Protein AF-A0A832U3K4-F1 (afdb_monomer)

Solvent-accessible surface area (backbone atoms only — not comparable to f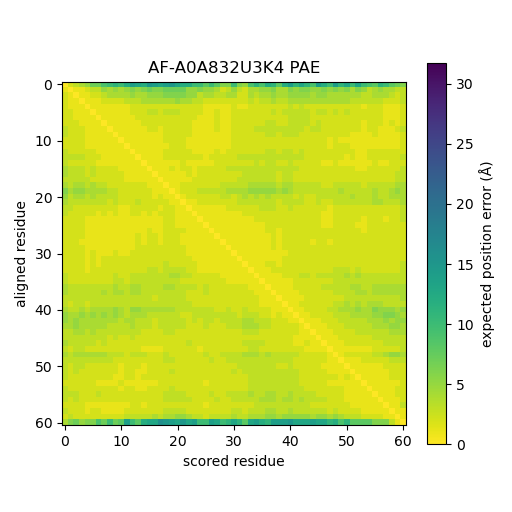ull-atom values): 3766 Å² total; per-residue (Å²): 88,82,90,56,66,79,81,80,43,53,34,30,79,53,31,72,47,38,74,80,45,93,39,41,63,46,58,53,52,50,34,56,76,70,68,43,66,66,61,79,76,38,72,55,68,71,56,61,81,82,77,56,53,32,59,80,56,36,95,51,100

pLDDT: mean 94.86, std 3.79, range [76.44, 97.5]

Nearest PDB structures (foldseek):
  5odc-assembly1_I  TM=9.976E-01  e=1.637E-05  Methanothermococcus thermolithotrophicus DSM 2095
  5odh-assembly1_C  TM=9.941E-01  e=1.110E-04  Methanothermococcus thermolithotrophicus DSM 2095
  7bkb-assembly1_C  TM=9.883E-01  e=7.530E-04  Methanospirillum hungatei JF-1

Structure (mmCIF, N/CA/C/O backbone):
data_AF-A0A832U3K4-F1
#
_entry.id   AF-A0A832U3K4-F1
#
loop_
_atom_site.group_PDB
_atom_site.id
_atom_site.type_symbol
_atom_site.label_atom_id
_atom_site.label_alt_id
_atom_site.label_comp_id
_atom_site.label_asym_id
_atom_site.label_entity_id
_atom_site.label_seq_id
_atom_site.pdbx_PDB_ins_code
_atom_site.Cartn_x
_atom_site.Cartn_y
_atom_site.Cartn_z
_atom_site.occupancy
_atom_site.B_iso_or_equiv
_atom_site.auth_seq_id
_atom_site.auth_comp_id
_atom_site.auth_asym_id
_atom_site.auth_atom_id
_atom_site.pdbx_PDB_model_num
ATOM 1 N N . GLY A 1 1 ? -0.321 8.741 -13.485 1.00 76.44 1 GLY A N 1
ATOM 2 C CA . GLY A 1 1 ? -1.486 9.027 -12.629 1.00 76.44 1 GLY A CA 1
ATOM 3 C C . GLY A 1 1 ? -2.008 7.744 -12.013 1.00 76.44 1 GLY A C 1
ATOM 4 O O . GLY A 1 1 ? -1.781 6.676 -12.580 1.00 76.44 1 GLY A O 1
ATOM 5 N N . LEU A 1 2 ? -2.655 7.839 -10.845 1.00 87.31 2 LEU A N 1
ATOM 6 C CA . LEU A 1 2 ? -3.240 6.699 -10.117 1.00 87.31 2 LEU A CA 1
ATOM 7 C C . LEU A 1 2 ? -4.280 5.938 -10.967 1.00 87.31 2 LEU A C 1
ATOM 9 O O . LEU A 1 2 ? -4.329 4.712 -10.947 1.00 87.31 2 LEU A O 1
ATOM 13 N N . ASP A 1 3 ? -5.033 6.681 -11.773 1.00 93.50 3 ASP A N 1
ATOM 14 C CA . ASP A 1 3 ? -6.017 6.258 -12.777 1.00 93.50 3 ASP A CA 1
ATOM 15 C C . ASP A 1 3 ? -5.457 5.311 -13.854 1.00 93.50 3 ASP A C 1
ATOM 17 O O . ASP A 1 3 ? -6.195 4.532 -14.450 1.00 93.50 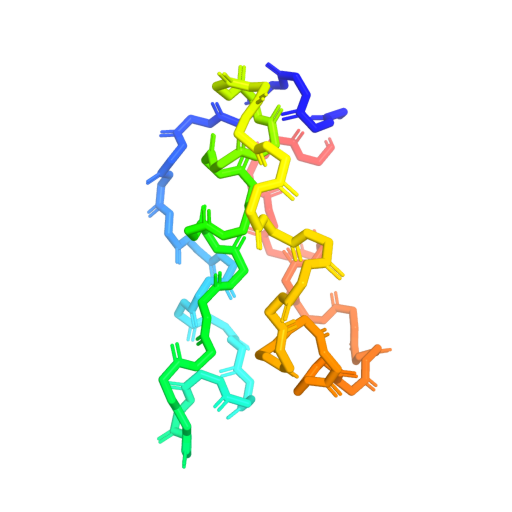3 ASP A O 1
ATOM 21 N N . ARG A 1 4 ? -4.137 5.319 -14.081 1.00 95.44 4 ARG A N 1
ATOM 22 C CA . ARG A 1 4 ? -3.462 4.459 -15.072 1.00 95.44 4 ARG A CA 1
ATOM 23 C C . ARG A 1 4 ? -3.007 3.112 -14.510 1.00 95.44 4 ARG A C 1
ATOM 25 O O . ARG A 1 4 ? -2.279 2.387 -15.200 1.00 95.44 4 ARG A O 1
ATOM 32 N N . CYS A 1 5 ? -3.343 2.802 -13.257 1.00 96.81 5 CYS A N 1
ATOM 33 C CA . CYS A 1 5 ? -2.911 1.576 -12.600 1.00 96.81 5 CYS A CA 1
ATOM 34 C C . CYS A 1 5 ? -3.456 0.336 -13.322 1.00 96.81 5 CYS A C 1
ATOM 36 O O . CYS A 1 5 ? -4.658 0.179 -13.489 1.00 96.81 5 CYS A O 1
ATOM 38 N N . ILE A 1 6 ? -2.560 -0.586 -13.676 1.00 97.00 6 ILE A N 1
ATOM 39 C CA . ILE A 1 6 ? -2.895 -1.874 -14.313 1.00 97.00 6 ILE A CA 1
ATOM 40 C C . ILE A 1 6 ? -2.813 -3.061 -13.341 1.00 97.00 6 ILE A C 1
ATOM 42 O O . ILE A 1 6 ? -2.701 -4.206 -13.761 1.00 97.00 6 ILE A O 1
ATOM 46 N N . GLN A 1 7 ? -2.758 -2.795 -12.031 1.00 97.38 7 GLN A N 1
ATOM 47 C CA . GLN A 1 7 ? -2.676 -3.823 -10.982 1.00 97.38 7 GLN A CA 1
ATOM 48 C C . GLN A 1 7 ? -1.491 -4.813 -11.109 1.00 97.38 7 GLN A C 1
ATOM 50 O O . GLN A 1 7 ? -1.528 -5.898 -10.533 1.00 97.38 7 GLN A O 1
ATOM 55 N N . CYS A 1 8 ? -0.394 -4.414 -11.771 1.00 97.50 8 CYS A N 1
ATOM 56 C CA . CYS A 1 8 ? 0.777 -5.275 -12.028 1.00 97.50 8 CYS A CA 1
ATOM 57 C C . CYS A 1 8 ? 1.539 -5.753 -10.776 1.00 97.50 8 CYS A C 1
ATOM 59 O O . CYS A 1 8 ? 2.302 -6.708 -10.853 1.00 97.50 8 CYS A O 1
ATOM 61 N N . GLY A 1 9 ? 1.388 -5.082 -9.629 1.00 96.75 9 GLY A N 1
ATOM 62 C CA . GLY A 1 9 ? 2.023 -5.485 -8.366 1.00 96.75 9 GLY A CA 1
ATOM 63 C C . GLY A 1 9 ? 3.498 -5.115 -8.185 1.00 96.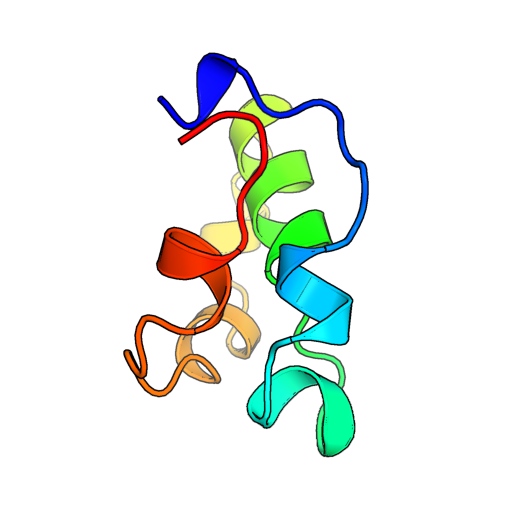75 9 GLY A C 1
ATOM 64 O O . GLY A 1 9 ? 4.029 -5.361 -7.103 1.00 96.75 9 GLY A O 1
ATOM 65 N N . ALA A 1 10 ? 4.136 -4.444 -9.152 1.00 97.12 10 ALA A N 1
ATOM 66 C CA . ALA A 1 10 ? 5.518 -3.961 -9.022 1.00 97.12 10 ALA A CA 1
ATOM 67 C C . ALA A 1 10 ? 5.732 -3.101 -7.760 1.00 97.12 10 ALA A C 1
ATOM 69 O O . ALA A 1 10 ? 6.738 -3.240 -7.065 1.00 97.12 10 ALA A O 1
ATOM 70 N N . CYS A 1 11 ? 4.749 -2.263 -7.410 1.00 97.00 11 CYS A N 1
ATOM 71 C CA . CYS A 1 11 ? 4.776 -1.454 -6.194 1.00 97.00 11 CYS A CA 1
ATOM 72 C C . CYS A 1 11 ? 4.854 -2.310 -4.919 1.00 97.00 11 CYS A C 1
ATOM 74 O O . CYS A 1 11 ? 5.697 -2.031 -4.069 1.00 97.00 11 CYS A O 1
ATOM 76 N N . THR A 1 12 ? 4.039 -3.363 -4.800 1.00 97.31 12 THR A N 1
ATOM 77 C CA . THR A 1 12 ? 4.040 -4.272 -3.641 1.00 97.31 12 THR A CA 1
ATOM 78 C C . THR A 1 12 ? 5.331 -5.083 -3.577 1.00 97.31 12 THR A C 1
ATOM 80 O O . THR A 1 12 ? 5.951 -5.124 -2.522 1.00 97.31 12 THR A O 1
ATOM 83 N N . ALA A 1 13 ? 5.794 -5.638 -4.703 1.00 96.94 13 ALA A N 1
ATOM 84 C CA . ALA A 1 13 ? 7.052 -6.391 -4.765 1.00 96.94 13 ALA A CA 1
ATOM 85 C C . ALA A 1 13 ? 8.270 -5.551 -4.336 1.00 96.94 13 ALA A C 1
ATOM 87 O O . ALA A 1 13 ? 9.226 -6.066 -3.764 1.00 96.94 13 ALA A O 1
ATOM 88 N N . SER A 1 14 ? 8.232 -4.245 -4.600 1.00 96.06 14 SER A N 1
ATOM 89 C CA . SER A 1 14 ? 9.302 -3.312 -4.247 1.00 96.06 14 SER A CA 1
ATOM 90 C C . SER A 1 14 ? 9.226 -2.720 -2.840 1.00 96.06 14 SER A C 1
ATOM 92 O O . SER A 1 14 ? 10.133 -1.988 -2.444 1.00 96.06 14 SER A O 1
ATOM 94 N N . CYS A 1 15 ? 8.126 -2.943 -2.121 1.00 97.25 15 CYS A N 1
ATOM 95 C CA . CYS A 1 15 ? 7.831 -2.227 -0.891 1.00 97.25 15 CYS A CA 1
ATOM 96 C C . CYS A 1 15 ? 8.475 -2.923 0.321 1.00 97.25 15 CYS A C 1
ATOM 98 O O . CYS A 1 15 ? 8.138 -4.074 0.598 1.00 97.25 15 CYS A O 1
ATOM 100 N N . PRO A 1 16 ? 9.333 -2.234 1.099 1.00 95.56 16 PRO A N 1
ATOM 101 C CA . PRO A 1 16 ? 9.886 -2.801 2.326 1.00 95.56 16 PRO A CA 1
ATOM 102 C C . PRO A 1 16 ? 8.805 -3.129 3.361 1.00 95.56 16 PRO A C 1
ATOM 104 O O . PRO A 1 16 ? 8.837 -4.202 3.947 1.00 95.56 16 PRO A O 1
ATOM 107 N N . ALA A 1 17 ? 7.811 -2.252 3.546 1.00 96.12 17 ALA A N 1
ATOM 108 C CA . ALA A 1 17 ? 6.728 -2.476 4.506 1.00 96.12 17 ALA A CA 1
ATOM 109 C C . ALA A 1 17 ? 5.889 -3.718 4.163 1.00 96.12 17 ALA A C 1
ATOM 111 O O . ALA A 1 17 ? 5.564 -4.499 5.053 1.00 96.12 17 ALA A O 1
ATOM 112 N N . ALA A 1 18 ? 5.630 -3.962 2.873 1.00 96.00 18 ALA A N 1
ATOM 113 C CA . ALA A 1 18 ? 4.904 -5.145 2.403 1.00 96.00 18 ALA A CA 1
ATOM 114 C C . ALA A 1 18 ? 5.642 -6.470 2.661 1.00 96.00 18 ALA A C 1
ATOM 116 O O . ALA A 1 18 ? 5.054 -7.540 2.551 1.00 96.00 18 ALA A O 1
ATOM 117 N N . ARG A 1 19 ? 6.943 -6.418 2.973 1.00 93.69 19 ARG A N 1
ATOM 118 C CA . ARG A 1 19 ? 7.736 -7.601 3.325 1.00 93.69 19 ARG A CA 1
ATOM 119 C C . ARG A 1 19 ? 7.561 -8.013 4.786 1.00 93.69 19 ARG A C 1
ATOM 121 O O . ARG A 1 19 ? 7.795 -9.172 5.110 1.00 93.69 19 ARG A O 1
ATOM 128 N N . PHE A 1 20 ? 7.203 -7.072 5.655 1.00 92.81 20 PHE A N 1
ATOM 129 C CA . PHE A 1 20 ? 7.154 -7.275 7.107 1.00 92.81 20 PHE A CA 1
ATOM 130 C C . PHE A 1 20 ? 5.747 -7.121 7.695 1.00 92.81 20 PHE A C 1
ATOM 132 O O . PHE A 1 20 ? 5.558 -7.356 8.882 1.00 92.81 20 PHE A O 1
ATOM 139 N N . THR A 1 21 ? 4.772 -6.712 6.885 1.00 93.00 21 THR A N 1
ATOM 140 C CA . THR A 1 21 ? 3.388 -6.447 7.292 1.00 93.00 21 THR A CA 1
ATOM 141 C C . THR A 1 21 ? 2.437 -6.847 6.164 1.00 93.00 21 THR A C 1
ATOM 143 O O . THR A 1 21 ? 2.874 -7.029 5.027 1.00 93.00 21 THR A O 1
ATOM 146 N N . ASP A 1 22 ? 1.131 -6.862 6.433 1.00 93.31 22 ASP A N 1
ATOM 147 C CA . ASP A 1 22 ? 0.093 -7.073 5.409 1.00 93.31 22 ASP A CA 1
ATOM 148 C C . ASP A 1 22 ? -0.111 -5.856 4.479 1.00 93.31 22 ASP A C 1
ATOM 150 O O . ASP A 1 22 ? -1.060 -5.788 3.691 1.00 93.31 22 ASP A O 1
ATOM 154 N N . TYR A 1 23 ? 0.763 -4.848 4.572 1.00 95.88 23 TYR A N 1
ATOM 155 C CA . TYR A 1 23 ? 0.679 -3.640 3.769 1.00 95.88 23 TYR A CA 1
ATOM 156 C C . TYR A 1 23 ? 0.827 -3.968 2.288 1.00 95.88 23 TYR A C 1
ATOM 158 O O . TYR A 1 23 ? 1.790 -4.595 1.853 1.00 95.88 23 TYR A O 1
ATOM 166 N N . SER A 1 24 ? -0.096 -3.471 1.470 1.00 96.81 24 SER A N 1
ATOM 167 C CA . SER A 1 24 ? -0.005 -3.644 0.027 1.00 96.81 24 SER A CA 1
ATOM 168 C C . SER A 1 24 ? -0.397 -2.362 -0.696 1.00 96.81 24 SER A C 1
ATOM 170 O O . SER A 1 24 ? -1.592 -2.070 -0.815 1.00 96.81 24 SER A O 1
ATOM 172 N N . PRO A 1 25 ? 0.573 -1.612 -1.258 1.00 96.25 25 PRO A N 1
ATOM 173 C CA . PRO A 1 25 ? 0.259 -0.406 -2.015 1.00 96.25 25 PRO A CA 1
ATOM 174 C C . PRO A 1 25 ? -0.616 -0.733 -3.233 1.00 96.25 25 PRO A C 1
ATOM 176 O O . PRO A 1 25 ? -1.482 0.057 -3.588 1.00 96.25 25 PRO A O 1
ATOM 179 N N . ARG A 1 26 ? -0.477 -1.927 -3.834 1.00 96.88 26 ARG A N 1
ATOM 180 C CA . ARG A 1 26 ? -1.381 -2.399 -4.895 1.00 96.88 26 ARG A CA 1
ATOM 181 C C . ARG A 1 26 ? -2.838 -2.461 -4.430 1.00 96.88 26 ARG A C 1
ATOM 183 O O . ARG A 1 26 ? -3.709 -1.975 -5.145 1.00 96.88 26 ARG A O 1
ATOM 190 N N . GLN A 1 27 ? -3.097 -3.066 -3.268 1.00 96.81 27 GLN A N 1
ATOM 191 C CA . GLN A 1 27 ? -4.462 -3.212 -2.749 1.00 96.81 27 GLN A CA 1
ATOM 192 C C . GLN A 1 27 ? -5.055 -1.864 -2.342 1.00 96.81 27 GLN A C 1
ATOM 194 O O . GLN A 1 27 ? -6.218 -1.610 -2.626 1.00 96.81 27 GLN A O 1
ATOM 199 N N . ILE A 1 28 ? -4.247 -0.970 -1.767 1.00 96.38 28 ILE A N 1
ATOM 200 C CA . ILE A 1 28 ? -4.670 0.402 -1.459 1.00 96.38 28 ILE A CA 1
ATOM 201 C C . ILE A 1 28 ? -5.094 1.126 -2.740 1.00 96.38 28 ILE A C 1
ATOM 203 O O . ILE A 1 28 ? -6.198 1.655 -2.804 1.00 96.38 28 ILE A O 1
ATOM 207 N N . VAL A 1 29 ? -4.267 1.090 -3.791 1.00 96.06 29 VAL A N 1
ATOM 208 C CA . VAL A 1 29 ? -4.616 1.710 -5.080 1.00 96.06 29 VAL A CA 1
ATOM 209 C C . VAL A 1 29 ? -5.871 1.077 -5.682 1.00 96.06 29 VAL A C 1
ATOM 211 O O . VAL A 1 29 ? -6.716 1.802 -6.196 1.00 96.06 29 VAL A O 1
ATOM 214 N N . LYS A 1 30 ? -6.023 -0.253 -5.597 1.00 96.44 30 LYS A N 1
ATOM 215 C CA . LYS A 1 30 ? -7.232 -0.951 -6.058 1.00 96.44 30 LYS A CA 1
ATOM 216 C C . LYS A 1 30 ? -8.485 -0.397 -5.371 1.00 96.44 30 LYS A C 1
ATOM 218 O O . LYS A 1 30 ? -9.392 0.046 -6.063 1.00 96.44 30 LYS A O 1
ATOM 223 N N . LYS A 1 31 ? -8.485 -0.350 -4.036 1.00 96.56 31 LYS A N 1
ATOM 224 C CA . LYS A 1 31 ? -9.597 0.183 -3.239 1.00 96.56 31 LYS A CA 1
ATOM 225 C C . LYS A 1 31 ? -9.939 1.622 -3.610 1.00 96.56 31 LYS A C 1
ATOM 227 O O . LYS A 1 31 ? -11.103 1.947 -3.809 1.00 96.56 31 LYS A O 1
ATOM 232 N N . VAL A 1 32 ? -8.926 2.475 -3.768 1.00 96.12 32 VAL A N 1
ATOM 233 C CA . VAL A 1 32 ? -9.135 3.875 -4.167 1.00 96.12 32 VAL A CA 1
ATOM 234 C C . VAL A 1 32 ? -9.803 3.971 -5.544 1.00 96.12 32 VAL A C 1
ATOM 236 O O . VAL A 1 32 ? -10.740 4.745 -5.705 1.00 96.12 32 VAL A O 1
ATOM 239 N N . LEU A 1 33 ? -9.370 3.172 -6.525 1.00 96.31 33 LEU A N 1
ATOM 240 C CA . LEU A 1 33 ? -9.972 3.155 -7.867 1.00 96.31 33 LEU A CA 1
ATOM 241 C C . LEU A 1 33 ? -11.397 2.582 -7.880 1.00 96.31 33 LEU A C 1
ATOM 243 O O . LEU A 1 33 ? -12.207 2.975 -8.713 1.00 96.31 33 LEU A O 1
ATOM 247 N N . GLU A 1 34 ? -11.710 1.692 -6.941 1.00 96.88 34 GLU A N 1
ATOM 248 C CA . GLU A 1 34 ? -13.053 1.145 -6.716 1.00 96.88 34 GLU A CA 1
ATOM 249 C C . GLU A 1 34 ? -13.949 2.087 -5.885 1.00 96.88 34 GLU A C 1
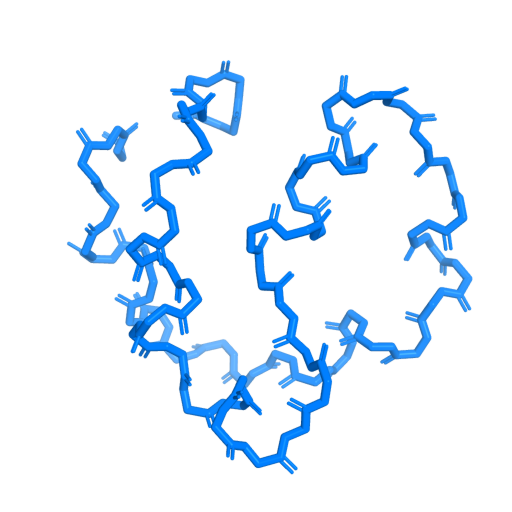ATOM 251 O O . GLU A 1 34 ? -15.099 1.753 -5.613 1.00 96.88 34 GLU A O 1
ATOM 256 N N . ASN A 1 35 ? -13.458 3.277 -5.507 1.00 96.38 35 ASN A N 1
ATOM 257 C CA . ASN A 1 35 ? -14.119 4.209 -4.583 1.00 96.38 35 ASN A CA 1
ATOM 258 C C . ASN A 1 35 ? -14.461 3.586 -3.212 1.00 96.38 35 ASN A C 1
ATOM 260 O O . ASN A 1 35 ? -15.378 4.039 -2.523 1.00 96.38 35 ASN A O 1
ATOM 264 N N . ASP A 1 36 ? -13.706 2.571 -2.786 1.00 97.25 36 ASP A N 1
ATOM 265 C CA . ASP A 1 36 ? -13.853 1.938 -1.478 1.00 97.25 36 ASP A CA 1
ATOM 266 C C . ASP A 1 36 ? -13.275 2.845 -0.381 1.00 97.25 36 ASP A C 1
ATOM 268 O O . ASP A 1 36 ? -12.061 2.955 -0.182 1.00 97.25 36 ASP A O 1
ATOM 272 N N . ARG A 1 37 ? -14.179 3.492 0.361 1.00 96.12 37 ARG A N 1
ATOM 273 C CA . ARG A 1 37 ? -13.843 4.414 1.452 1.00 96.12 37 ARG A CA 1
ATOM 274 C C . ARG A 1 37 ? -13.296 3.717 2.697 1.00 96.12 37 ARG A C 1
ATOM 276 O O . ARG A 1 37 ? -12.682 4.406 3.508 1.00 96.12 37 ARG A O 1
ATOM 283 N N . SER A 1 38 ? -13.421 2.389 2.825 1.00 95.69 38 SER A N 1
ATOM 284 C CA . SER A 1 38 ? -12.840 1.631 3.950 1.00 95.69 38 SER A CA 1
ATOM 285 C C . SER A 1 38 ? -11.323 1.799 4.047 1.00 95.69 38 SER A C 1
ATOM 287 O O . SER A 1 38 ? -10.731 1.606 5.104 1.00 95.69 38 SER A O 1
ATOM 289 N N . VAL A 1 39 ? -10.671 2.194 2.946 1.00 95.06 39 VAL A N 1
ATOM 290 C CA . VAL A 1 39 ? -9.240 2.506 2.926 1.00 95.06 39 VAL A CA 1
ATOM 291 C C . VAL A 1 39 ? -8.872 3.643 3.885 1.00 95.06 39 VAL A C 1
ATOM 293 O O . VAL A 1 39 ? -7.762 3.64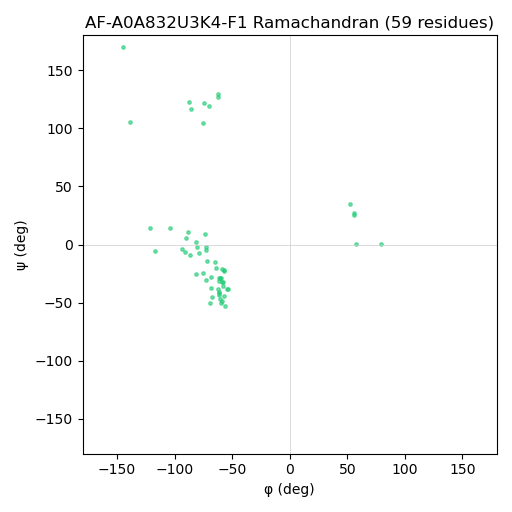1 4.400 1.00 95.06 39 VAL A O 1
ATOM 296 N N . LEU A 1 40 ? -9.789 4.579 4.155 1.00 94.56 40 LEU A N 1
ATOM 297 C CA . LEU A 1 40 ? -9.565 5.710 5.063 1.00 94.56 40 LEU A CA 1
ATOM 298 C C . LEU A 1 40 ? -9.596 5.298 6.539 1.00 94.56 40 LEU A C 1
ATOM 300 O O . LEU A 1 40 ? -9.001 5.975 7.368 1.00 94.56 40 LEU A O 1
ATOM 304 N N . GLU A 1 41 ? -10.276 4.198 6.854 1.00 94.69 41 GLU A N 1
ATOM 305 C CA . GLU A 1 41 ? -10.377 3.632 8.206 1.00 94.69 41 GLU A CA 1
ATOM 306 C C . GLU A 1 41 ? -9.273 2.598 8.476 1.00 94.69 41 GLU A C 1
ATOM 308 O O . GLU A 1 41 ? -9.142 2.075 9.579 1.00 94.69 41 GLU A O 1
ATOM 313 N N . SER A 1 42 ? -8.478 2.259 7.458 1.00 93.50 42 SER A N 1
ATOM 314 C CA . SER A 1 42 ? -7.469 1.215 7.559 1.00 93.50 42 SER A CA 1
ATOM 315 C C . SER A 1 42 ? -6.159 1.756 8.119 1.00 93.50 42 SER A C 1
ATOM 317 O O . SER A 1 42 ? -5.449 2.488 7.435 1.00 93.50 42 SER A O 1
ATOM 319 N N . GLU A 1 43 ? -5.753 1.270 9.293 1.00 92.94 43 GLU A N 1
ATOM 320 C CA . GLU A 1 43 ? -4.427 1.553 9.872 1.00 92.94 43 GLU A CA 1
ATOM 321 C C . GLU A 1 43 ? -3.265 1.141 8.954 1.00 92.94 43 GLU A C 1
ATOM 323 O O . GLU A 1 43 ? -2.159 1.681 9.020 1.00 92.94 43 GLU A O 1
ATOM 328 N N . MET A 1 44 ? -3.519 0.216 8.024 1.00 91.38 44 MET A N 1
ATOM 329 C CA . MET A 1 44 ? -2.511 -0.256 7.081 1.00 91.38 44 MET A CA 1
ATOM 330 C C . MET A 1 44 ? -1.980 0.869 6.192 1.00 91.38 44 MET A C 1
ATOM 332 O O . MET A 1 44 ? -0.816 0.815 5.804 1.00 91.38 44 MET A O 1
ATOM 336 N N . ILE A 1 45 ? -2.760 1.914 5.886 1.00 93.56 45 ILE A N 1
ATOM 337 C CA . ILE A 1 45 ? -2.269 3.020 5.044 1.00 93.56 45 ILE A CA 1
ATOM 338 C C . ILE A 1 45 ? -1.054 3.726 5.669 1.00 93.56 45 ILE A C 1
ATOM 340 O O . ILE A 1 45 ? -0.174 4.185 4.937 1.00 93.56 45 ILE A O 1
ATOM 344 N N . TRP A 1 46 ? -0.955 3.721 7.003 1.00 94.31 46 TRP A N 1
ATOM 345 C CA . TRP A 1 46 ? 0.134 4.323 7.774 1.00 94.31 46 TRP A CA 1
ATOM 346 C C . TRP A 1 46 ? 1.410 3.480 7.810 1.00 94.31 46 TRP A C 1
ATOM 348 O O . TRP A 1 46 ? 2.455 3.964 8.234 1.00 94.31 46 TRP A O 1
ATOM 358 N N . SER A 1 47 ? 1.377 2.250 7.292 1.00 95.44 47 SER A N 1
ATOM 359 C CA . SER A 1 47 ? 2.573 1.405 7.166 1.00 95.44 47 SER A CA 1
ATOM 360 C C . SER A 1 47 ? 3.526 1.872 6.050 1.00 95.44 47 SER A C 1
ATOM 362 O O . SER A 1 47 ? 4.608 1.316 5.870 1.00 95.44 47 SER A O 1
ATOM 364 N N . CYS A 1 48 ? 3.154 2.892 5.270 1.00 95.75 48 CYS A N 1
ATOM 365 C CA . CYS A 1 48 ? 4.012 3.476 4.244 1.00 95.75 48 CYS A CA 1
ATOM 366 C C . CYS A 1 48 ? 5.123 4.348 4.853 1.00 95.75 48 CYS A C 1
ATOM 368 O O . CYS A 1 48 ? 4.851 5.367 5.477 1.00 95.75 48 CYS A O 1
ATOM 370 N N . PHE A 1 49 ? 6.387 4.024 4.566 1.00 94.69 49 PHE A N 1
ATOM 371 C CA . PHE A 1 49 ? 7.543 4.816 5.021 1.00 94.69 49 PHE A CA 1
ATOM 372 C C . PHE A 1 49 ? 7.958 5.948 4.073 1.00 94.69 49 PHE A C 1
ATOM 374 O O . PHE A 1 49 ? 9.057 6.476 4.202 1.00 94.69 49 PHE A O 1
ATOM 381 N N . TYR A 1 50 ? 7.145 6.276 3.064 1.00 95.19 50 TYR A N 1
ATOM 382 C CA . TYR A 1 50 ? 7.462 7.322 2.079 1.00 95.19 50 TYR A CA 1
ATOM 383 C C . TYR A 1 50 ? 8.845 7.156 1.415 1.00 95.19 50 TYR A C 1
ATOM 385 O O . TYR A 1 50 ? 9.517 8.125 1.088 1.00 95.19 50 TYR A O 1
ATOM 393 N N . CYS A 1 51 ? 9.287 5.915 1.184 1.00 96.50 51 CYS A N 1
ATOM 394 C CA . CYS A 1 51 ? 10.613 5.629 0.617 1.00 96.50 51 CYS A CA 1
ATOM 395 C C . CYS A 1 51 ? 10.704 5.776 -0.917 1.00 96.50 51 CYS A C 1
ATOM 397 O O . CYS A 1 51 ? 11.756 5.513 -1.492 1.00 96.50 51 CYS A O 1
ATOM 399 N N . TYR A 1 52 ? 9.595 6.094 -1.598 1.00 95.44 52 TYR A N 1
ATOM 400 C CA . TYR A 1 52 ? 9.475 6.282 -3.058 1.00 95.44 52 TYR A CA 1
ATOM 401 C C . TYR A 1 52 ? 9.889 5.107 -3.970 1.00 95.44 52 TYR A C 1
ATOM 403 O O . TYR A 1 52 ? 9.722 5.187 -5.188 1.00 95.44 52 TYR A O 1
ATOM 411 N N . SER A 1 53 ? 10.324 3.971 -3.419 1.00 96.12 53 SER A N 1
ATOM 412 C CA . SER A 1 53 ? 10.720 2.777 -4.186 1.00 96.12 53 SER A CA 1
ATOM 413 C C . SER A 1 53 ? 9.643 2.278 -5.154 1.00 96.12 53 SER A C 1
ATOM 415 O O . SER A 1 53 ? 9.953 1.842 -6.263 1.00 96.12 53 SER A O 1
ATOM 417 N N . CYS A 1 54 ? 8.376 2.345 -4.741 1.00 96.00 54 CYS A N 1
ATOM 418 C CA . CYS A 1 54 ? 7.240 1.939 -5.563 1.00 96.00 54 CYS A CA 1
ATOM 419 C C . CYS A 1 54 ? 6.941 2.923 -6.701 1.00 96.00 54 CYS 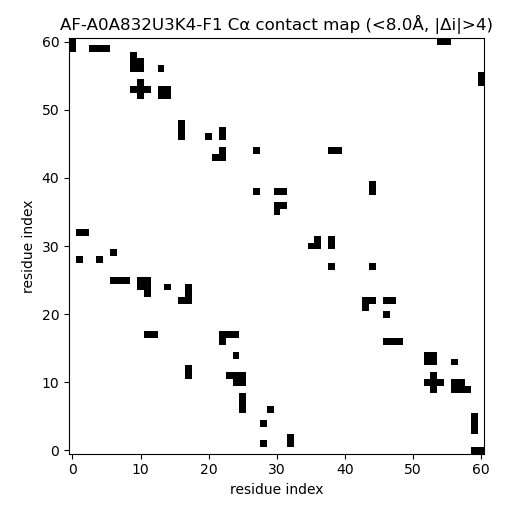A C 1
ATOM 421 O O . CYS A 1 54 ? 6.478 2.492 -7.754 1.00 96.00 54 CYS A O 1
ATOM 423 N N . ASN A 1 55 ? 7.217 4.216 -6.506 1.00 94.81 55 ASN A N 1
ATOM 424 C CA . ASN A 1 55 ? 7.029 5.238 -7.529 1.00 94.81 55 ASN A CA 1
ATOM 425 C C . ASN A 1 55 ? 8.052 5.044 -8.657 1.00 94.81 55 ASN A C 1
ATOM 427 O O . ASN A 1 55 ? 7.663 4.877 -9.808 1.00 94.81 55 ASN A O 1
ATOM 431 N N . LEU A 1 56 ? 9.337 4.918 -8.308 1.00 95.19 56 LEU A N 1
ATOM 432 C CA . LEU A 1 56 ? 10.429 4.718 -9.272 1.00 95.19 56 LEU A CA 1
ATOM 433 C C . LEU A 1 56 ? 10.262 3.465 -10.143 1.00 95.19 56 LEU A C 1
ATOM 435 O O . LEU A 1 56 ? 10.682 3.451 -11.294 1.00 95.19 56 LEU A O 1
ATOM 439 N N . ARG A 1 57 ? 9.657 2.403 -9.599 1.00 95.38 57 ARG A N 1
ATOM 440 C CA . ARG A 1 57 ? 9.464 1.124 -10.301 1.00 95.38 57 ARG A CA 1
ATOM 441 C C . ARG A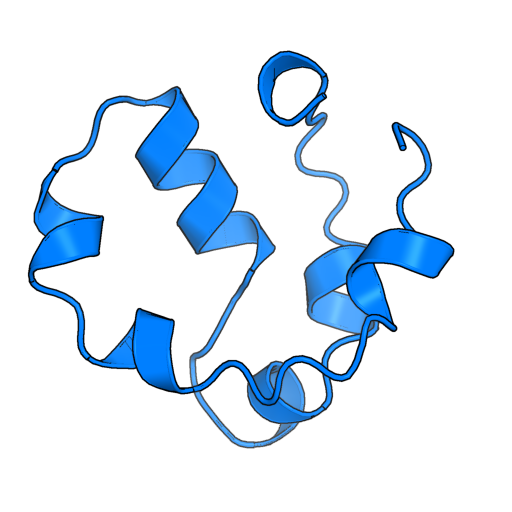 1 57 ? 8.115 1.000 -11.009 1.00 95.38 57 ARG A C 1
ATOM 443 O O . ARG A 1 57 ? 7.861 -0.027 -11.634 1.00 95.38 57 ARG A O 1
ATOM 450 N N . CYS A 1 58 ? 7.222 1.982 -10.887 1.00 96.44 58 CYS A N 1
ATOM 451 C CA . CYS A 1 58 ? 5.895 1.889 -11.484 1.00 96.44 58 CYS A CA 1
ATOM 452 C C . CYS A 1 58 ? 5.990 1.981 -13.022 1.00 96.44 58 CYS A C 1
ATOM 454 O O . CYS A 1 58 ? 6.385 3.026 -13.533 1.00 96.44 58 CYS A O 1
ATOM 456 N N . PRO A 1 59 ? 5.555 0.963 -13.792 1.00 95.50 59 PRO A N 1
ATOM 457 C CA . PRO A 1 59 ? 5.612 1.001 -15.260 1.00 95.50 59 PRO A CA 1
ATOM 458 C C . PRO A 1 59 ? 4.577 1.954 -15.890 1.00 95.50 59 PRO A C 1
ATOM 460 O O . PRO A 1 59 ? 4.492 2.071 -17.109 1.00 95.50 59 PRO A O 1
ATOM 463 N N . ARG A 1 60 ? 3.7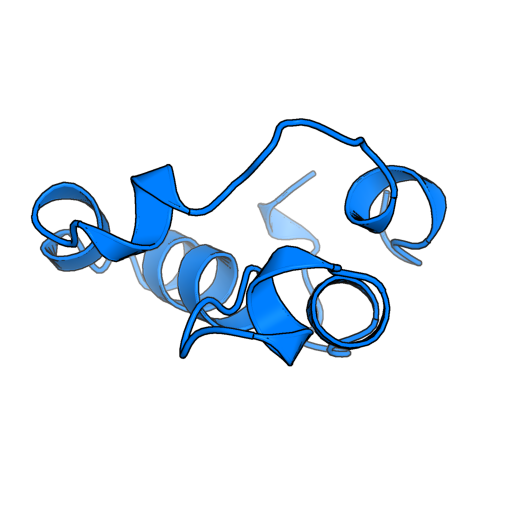32 2.591 -15.068 1.00 94.56 60 ARG A N 1
ATOM 464 C CA . ARG A 1 60 ? 2.662 3.520 -15.474 1.00 94.56 60 ARG A CA 1
ATOM 465 C C . ARG A 1 60 ? 2.822 4.910 -14.841 1.00 94.56 60 ARG A C 1
ATOM 467 O O . ARG A 1 60 ? 1.843 5.673 -14.830 1.00 94.56 60 ARG A O 1
ATOM 474 N N . ASN A 1 61 ? 4.006 5.183 -14.273 1.00 76.44 61 ASN A N 1
ATOM 475 C CA . ASN A 1 61 ? 4.317 6.448 -13.607 1.00 76.44 61 ASN A CA 1
ATOM 476 C C . ASN A 1 61 ? 4.087 7.621 -14.557 1.00 76.44 61 ASN A C 1
ATOM 478 O O . ASN A 1 61 ? 4.505 7.537 -15.729 1.00 76.44 61 ASN A O 1
#

Mean predicted aligned error: 2.45 Å

Radius of gyration: 10.97 Å; Cα contacts (8 Å, |Δi|>4): 60; chains: 1; bounding box: 25×17×25 Å

Sequence (61 aa):
GLDRCIQCGACTASCPAARFTDYSPRQIVKKVLENDRSVLESEMIWSCFYCYSCNLRCPRN

Foldseek 3Di:
DLLQDPLPQQLLVQAPLNVVDVQGPSVLSVCVNVVNPVSVVDPSVVSHPVPCRSVVRDPRD
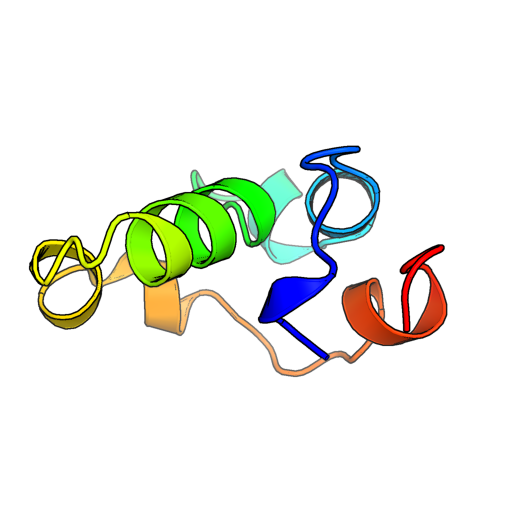
Secondary structure (DSSP, 8-state):
-GGG-----HHHHT-SHHHHSS--HHHHHHHHHTT-GGGGS-GGGGG-----HHHHT-TT-